Protein AF-A0A3D0SN73-F1 (afdb_monomer_lite)

Radius of gyration: 15.66 Å; chains: 1; bounding box: 34×27×38 Å

pLDDT: mean 93.17, std 5.02, range [65.94, 97.81]

Structure (mmCIF, N/CA/C/O backbone):
data_AF-A0A3D0SN73-F1
#
_entry.id   AF-A0A3D0SN73-F1
#
loop_
_atom_site.group_PDB
_atom_site.id
_atom_site.type_symbol
_atom_site.label_atom_id
_atom_site.label_alt_id
_atom_site.label_comp_id
_atom_site.label_asym_id
_atom_site.label_entity_id
_atom_site.label_seq_id
_atom_site.pdbx_PDB_ins_code
_atom_site.Cartn_x
_atom_site.Cartn_y
_atom_site.Cartn_z
_atom_site.occupancy
_atom_site.B_iso_or_equiv
_atom_site.auth_seq_id
_atom_site.auth_comp_id
_atom_site.auth_asym_id
_atom_site.auth_atom_id
_atom_site.pdbx_PDB_model_num
ATOM 1 N N . PRO A 1 1 ? -9.056 15.859 -1.777 1.00 75.56 1 PRO A N 1
ATOM 2 C CA . PRO A 1 1 ? -10.149 14.934 -2.160 1.00 75.56 1 PRO A CA 1
ATOM 3 C C . PRO A 1 1 ? -9.538 13.587 -2.553 1.00 75.56 1 PRO A C 1
ATOM 5 O O . PRO A 1 1 ? -8.423 13.586 -3.066 1.00 75.56 1 PRO A O 1
ATOM 8 N N . VAL A 1 2 ? -10.217 12.476 -2.268 1.00 84.00 2 VAL A N 1
ATOM 9 C CA . VAL A 1 2 ? -9.760 11.117 -2.613 1.00 84.00 2 VAL A CA 1
ATOM 10 C C . VAL A 1 2 ? -10.386 10.728 -3.956 1.00 84.00 2 VAL A C 1
ATOM 12 O O . VAL A 1 2 ? -11.546 11.069 -4.182 1.00 84.00 2 VAL A O 1
ATOM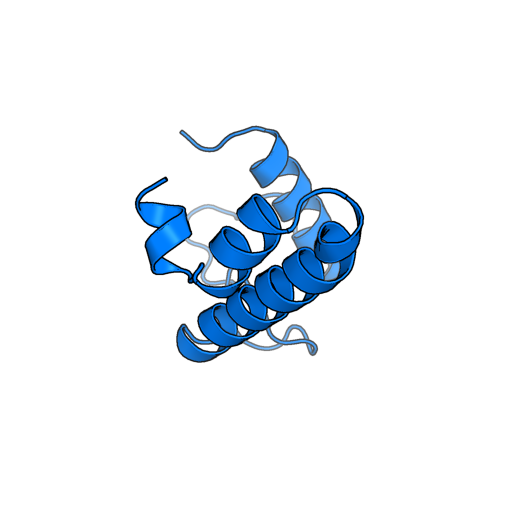 15 N N . ASN A 1 3 ? -9.647 10.081 -4.863 1.00 92.31 3 ASN A N 1
ATOM 16 C CA . ASN A 1 3 ? -10.205 9.690 -6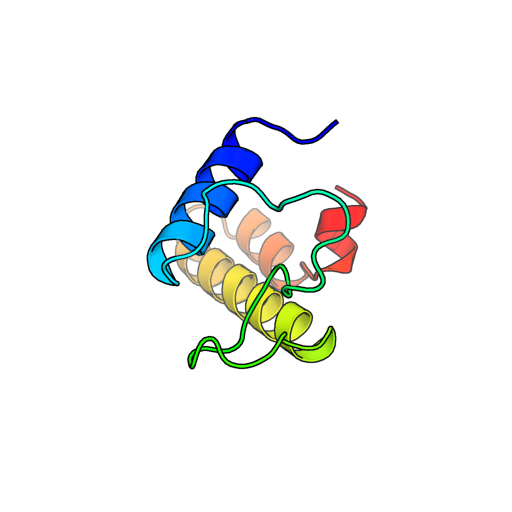.163 1.00 92.31 3 ASN A CA 1
ATOM 17 C C . ASN A 1 3 ? -11.121 8.455 -6.046 1.00 92.31 3 ASN A C 1
ATOM 19 O O . ASN A 1 3 ? -11.078 7.712 -5.061 1.00 92.31 3 ASN A O 1
ATOM 23 N N . GLN A 1 4 ? -11.957 8.240 -7.065 1.00 94.31 4 GLN A N 1
ATOM 24 C CA . GLN A 1 4 ? -12.926 7.143 -7.068 1.00 94.31 4 GLN A CA 1
ATOM 25 C C . GLN A 1 4 ? -12.247 5.767 -7.089 1.00 94.31 4 GLN A C 1
ATOM 27 O O . GLN A 1 4 ? -12.720 4.849 -6.422 1.00 94.31 4 GLN A O 1
ATOM 32 N N . ASP A 1 5 ? -11.121 5.632 -7.792 1.00 94.62 5 ASP A N 1
ATOM 33 C CA . ASP A 1 5 ? -10.387 4.365 -7.883 1.00 94.62 5 ASP A CA 1
ATOM 34 C C . ASP A 1 5 ? -9.881 3.901 -6.514 1.00 94.62 5 ASP A C 1
ATOM 36 O O . ASP A 1 5 ? -10.038 2.734 -6.154 1.00 94.62 5 ASP A O 1
ATOM 40 N N . LEU A 1 6 ? -9.351 4.822 -5.702 1.00 92.44 6 LEU A N 1
ATOM 41 C CA . LEU A 1 6 ? -8.928 4.514 -4.339 1.00 92.44 6 LEU A CA 1
ATOM 42 C C . LEU A 1 6 ? -10.119 4.138 -3.449 1.00 92.44 6 LEU A C 1
ATOM 44 O O . LEU A 1 6 ? -10.013 3.198 -2.664 1.00 92.44 6 LEU A O 1
ATOM 48 N N . LEU A 1 7 ? -11.261 4.823 -3.574 1.00 94.75 7 LEU A N 1
ATOM 49 C CA . LEU A 1 7 ? -12.471 4.466 -2.822 1.00 94.75 7 LEU A CA 1
ATOM 50 C C . LEU A 1 7 ? -12.997 3.075 -3.200 1.00 94.75 7 LEU A C 1
ATOM 52 O O . LEU A 1 7 ? -13.409 2.315 -2.318 1.00 94.75 7 LEU A O 1
ATOM 56 N N . ASN A 1 8 ? -12.952 2.723 -4.485 1.00 96.44 8 ASN A N 1
ATOM 57 C CA . ASN A 1 8 ? -13.351 1.406 -4.975 1.00 96.44 8 ASN A CA 1
ATOM 58 C C . ASN A 1 8 ? -12.422 0.315 -4.424 1.00 96.44 8 ASN A C 1
ATOM 60 O O . ASN A 1 8 ? -12.907 -0.643 -3.819 1.00 96.44 8 ASN A O 1
ATOM 64 N N . ALA A 1 9 ? -11.103 0.510 -4.535 1.00 95.50 9 ALA A N 1
ATOM 65 C CA . ALA A 1 9 ? -10.106 -0.419 -4.006 1.00 95.50 9 ALA A CA 1
ATOM 66 C C . ALA A 1 9 ? -10.232 -0.598 -2.482 1.00 95.50 9 ALA A C 1
ATOM 68 O O . ALA A 1 9 ? -10.207 -1.722 -1.981 1.00 95.50 9 ALA A O 1
ATOM 69 N N . LEU A 1 10 ? -10.439 0.495 -1.736 1.00 95.00 10 LEU A N 1
ATOM 70 C CA . LEU A 1 10 ? -10.679 0.442 -0.292 1.00 95.00 10 LEU A CA 1
ATOM 71 C C . LEU A 1 10 ? -11.957 -0.338 0.036 1.00 95.00 10 LEU A C 1
ATOM 73 O O . LEU A 1 10 ? -11.962 -1.156 0.955 1.00 95.00 10 LEU A O 1
ATOM 77 N N . SER A 1 11 ? -13.031 -0.114 -0.721 1.00 96.38 11 SER A N 1
ATOM 78 C CA . SER A 1 11 ? -14.307 -0.799 -0.507 1.00 96.38 11 SER A CA 1
ATOM 79 C C . SER A 1 11 ? -14.198 -2.306 -0.729 1.00 96.38 11 SER A C 1
ATOM 81 O O . SER A 1 11 ? -14.748 -3.086 0.049 1.00 96.38 11 SER A O 1
ATOM 83 N N . GLU A 1 12 ? -13.491 -2.732 -1.776 1.00 96.88 12 GLU A N 1
ATOM 84 C CA . GLU A 1 12 ? -13.221 -4.148 -2.045 1.00 96.88 12 GLU A CA 1
ATOM 85 C C . GLU A 1 12 ? -12.365 -4.778 -0.949 1.00 96.88 12 GLU A C 1
ATOM 87 O O . GLU A 1 12 ? -12.718 -5.834 -0.421 1.00 96.88 12 GLU A O 1
ATOM 92 N N . TYR A 1 13 ? -11.297 -4.088 -0.549 1.00 95.44 13 TYR A N 1
ATOM 93 C CA . TYR A 1 13 ? -10.424 -4.520 0.534 1.00 95.44 13 TYR A CA 1
ATOM 94 C C . TYR A 1 13 ? -11.194 -4.707 1.847 1.00 95.44 13 TYR A C 1
ATOM 96 O O . TYR A 1 13 ? -11.055 -5.729 2.511 1.00 95.44 13 TYR A O 1
ATOM 104 N N . ARG A 1 14 ? -12.062 -3.760 2.212 1.00 95.12 14 ARG A N 1
ATOM 105 C CA . ARG A 1 14 ? -12.874 -3.842 3.436 1.00 95.12 14 ARG A CA 1
ATOM 106 C C . ARG A 1 14 ? -13.882 -4.987 3.388 1.00 95.12 14 ARG A C 1
ATOM 108 O O . ARG A 1 14 ? -13.998 -5.728 4.363 1.00 95.12 14 ARG A O 1
ATOM 115 N N . ARG A 1 15 ? -14.547 -5.194 2.246 1.00 95.75 15 ARG A N 1
ATOM 116 C CA . ARG A 1 15 ? -15.467 -6.329 2.052 1.00 95.75 15 ARG A CA 1
ATOM 117 C C . ARG A 1 15 ? -14.771 -7.680 2.197 1.00 95.75 15 ARG A C 1
ATOM 119 O O . ARG A 1 15 ? -15.370 -8.589 2.762 1.00 95.75 15 ARG A O 1
ATOM 126 N N . PHE A 1 16 ? -13.519 -7.806 1.752 1.00 94.00 16 PHE A N 1
ATOM 127 C CA . PHE A 1 16 ? -12.729 -9.027 1.952 1.00 94.00 16 PHE A CA 1
ATOM 128 C C . PHE A 1 16 ? -12.583 -9.394 3.441 1.00 94.00 16 PHE A C 1
ATOM 130 O O . PHE A 1 16 ? -12.601 -10.572 3.785 1.00 94.00 16 PHE A O 1
ATOM 137 N N . TYR A 1 17 ? -12.530 -8.400 4.331 1.00 92.12 17 TYR A N 1
ATOM 138 C CA . TYR A 1 17 ? -12.503 -8.602 5.785 1.00 92.12 17 TYR A CA 1
ATOM 139 C C . TYR A 1 17 ? -13.887 -8.596 6.452 1.00 92.12 17 TYR A C 1
ATOM 141 O O . TYR A 1 17 ? -13.976 -8.552 7.676 1.00 92.12 17 TYR A O 1
ATOM 149 N N .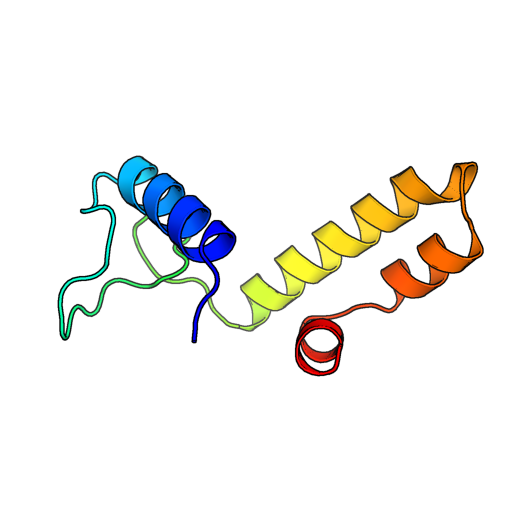 GLY A 1 18 ? -14.975 -8.621 5.676 1.00 93.06 18 GLY A N 1
ATOM 150 C CA . GLY A 1 18 ? -16.339 -8.576 6.209 1.00 93.06 18 GLY A CA 1
ATOM 151 C C . GLY A 1 18 ? -16.735 -7.225 6.816 1.00 93.06 18 GLY A C 1
ATOM 152 O O . GLY A 1 18 ? -17.690 -7.162 7.587 1.00 93.06 18 GLY A O 1
ATOM 153 N N . LEU A 1 19 ? -16.018 -6.147 6.489 1.00 93.88 19 LEU A N 1
ATOM 154 C CA . LEU A 1 19 ? -16.307 -4.796 6.970 1.00 93.88 19 LEU A CA 1
ATOM 155 C C . LEU A 1 19 ? -17.251 -4.045 6.009 1.00 93.88 19 LEU A C 1
ATOM 157 O O . LEU A 1 19 ? -17.284 -4.349 4.810 1.00 93.88 19 LEU A O 1
ATOM 161 N N . PRO A 1 20 ? -17.980 -3.015 6.491 1.00 95.69 20 PRO A N 1
ATOM 162 C CA . PRO A 1 20 ? -18.715 -2.093 5.625 1.00 95.69 20 PRO A CA 1
ATOM 163 C C . PRO A 1 20 ? -17.793 -1.453 4.574 1.00 95.69 20 PRO A C 1
ATOM 165 O O . PRO A 1 20 ? -16.623 -1.208 4.870 1.00 95.69 20 PRO A O 1
ATOM 168 N N . PRO A 1 21 ? -18.283 -1.137 3.360 1.00 95.56 21 PRO A N 1
ATOM 169 C CA . PRO A 1 21 ? -17.437 -0.679 2.251 1.00 95.56 21 PRO A CA 1
ATOM 170 C C . PRO A 1 21 ? -16.702 0.634 2.539 1.00 95.56 21 PRO A C 1
ATOM 172 O O . PRO A 1 21 ? -15.610 0.850 2.028 1.00 95.56 21 PRO A O 1
ATOM 175 N N . LEU A 1 22 ? -17.267 1.492 3.386 1.00 93.94 22 LEU A N 1
ATOM 176 C CA . LEU A 1 22 ? -16.632 2.724 3.835 1.00 93.94 22 LEU A CA 1
ATOM 177 C C . LEU A 1 22 ? -16.443 2.691 5.357 1.00 93.94 22 LEU A C 1
ATOM 179 O O . LEU A 1 22 ? -17.217 2.018 6.048 1.00 93.94 22 LEU A O 1
ATOM 183 N N . PRO A 1 23 ? -15.412 3.375 5.879 1.00 93.12 23 PRO A N 1
ATOM 184 C CA . PRO A 1 23 ? -15.247 3.559 7.313 1.00 93.12 23 PRO A CA 1
ATOM 185 C C . PRO A 1 23 ? -16.419 4.344 7.899 1.00 93.12 23 PRO A C 1
ATOM 187 O O . PRO A 1 23 ? -16.906 5.297 7.283 1.00 93.12 23 PRO A O 1
ATOM 190 N N . ALA A 1 24 ? -16.866 3.949 9.090 1.00 94.12 24 ALA A N 1
ATOM 191 C CA . ALA A 1 24 ? -17.768 4.788 9.867 1.00 94.12 24 ALA A CA 1
ATOM 192 C C . ALA A 1 24 ? -17.004 6.009 10.416 1.00 94.12 24 ALA A C 1
ATOM 194 O O . ALA A 1 24 ? -15.788 5.928 10.621 1.00 94.12 24 ALA A O 1
ATOM 195 N N . PRO A 1 25 ? -17.688 7.139 10.676 1.00 93.56 25 PRO A N 1
ATOM 196 C CA . PRO A 1 25 ? -17.089 8.234 11.429 1.00 93.56 25 PRO A CA 1
ATOM 197 C C . PRO A 1 25 ? -16.499 7.720 12.747 1.00 93.56 25 PRO A C 1
ATOM 199 O O . PRO A 1 25 ? -17.121 6.904 13.425 1.00 93.56 25 PRO A O 1
ATOM 202 N N . ASP A 1 26 ? -15.294 8.184 13.074 1.00 92.69 26 ASP A N 1
ATOM 203 C CA . ASP A 1 26 ? -14.565 7.868 14.310 1.00 92.69 26 ASP A CA 1
ATOM 204 C C . ASP A 1 26 ? -14.258 6.375 14.555 1.00 92.69 26 ASP A C 1
ATOM 206 O O . ASP A 1 26 ? -13.874 5.993 15.663 1.00 92.69 26 ASP A O 1
ATOM 210 N N . GLU A 1 27 ? -14.368 5.510 13.537 1.00 94.12 27 GLU A N 1
ATOM 211 C CA . GLU A 1 27 ? -13.922 4.123 13.686 1.00 94.12 27 GLU A CA 1
ATOM 212 C C . GLU A 1 27 ? -12.395 4.037 13.859 1.00 94.12 27 GLU A C 1
ATOM 214 O O . GLU A 1 27 ? -11.626 4.771 13.237 1.00 94.12 27 GLU A O 1
ATOM 219 N N . SER A 1 28 ? -11.939 3.086 14.676 1.00 92.38 28 SER A N 1
ATOM 220 C CA . SER A 1 28 ? -10.512 2.844 14.940 1.00 92.38 28 SER A CA 1
ATOM 221 C C . SER A 1 28 ? -9.923 1.694 14.119 1.00 92.38 28 SER A C 1
ATOM 223 O O . SER A 1 28 ? -8.768 1.308 14.321 1.00 92.38 28 SER A O 1
ATOM 225 N N . THR A 1 29 ? -10.703 1.122 13.197 1.00 93.69 29 THR A N 1
ATOM 226 C CA . THR A 1 29 ? -10.256 0.014 12.355 1.00 93.69 29 THR A CA 1
ATOM 227 C C . THR A 1 29 ? -9.095 0.464 11.463 1.00 93.69 29 THR A C 1
ATOM 229 O O . THR A 1 29 ? -9.228 1.438 10.720 1.00 93.69 29 THR A O 1
ATOM 232 N N . PRO A 1 30 ? -7.944 -0.232 11.491 1.00 93.62 30 PRO A N 1
ATOM 233 C CA . PRO A 1 30 ? -6.812 0.129 10.650 1.00 93.62 30 PRO A CA 1
ATOM 234 C C . PRO A 1 30 ? -7.158 0.058 9.159 1.00 93.62 30 PRO A C 1
ATOM 236 O O . PRO A 1 30 ? -7.743 -0.921 8.699 1.00 93.62 30 PRO A O 1
ATOM 239 N N . LEU A 1 31 ? -6.722 1.056 8.383 1.00 91.31 31 LEU A N 1
ATOM 240 C CA . LEU A 1 31 ? -6.945 1.087 6.931 1.00 91.31 31 LEU A CA 1
ATOM 241 C C . LEU A 1 31 ? -6.229 -0.045 6.187 1.00 91.31 31 LEU A C 1
ATOM 243 O O . LEU A 1 31 ? -6.740 -0.537 5.186 1.00 91.31 31 LEU A O 1
ATOM 247 N N . VAL A 1 32 ? -5.053 -0.454 6.669 1.00 93.00 32 VAL A N 1
ATOM 248 C CA . VAL A 1 32 ? -4.288 -1.571 6.108 1.00 93.00 32 VAL A CA 1
ATOM 249 C C . VAL A 1 32 ? -3.959 -2.544 7.227 1.00 93.00 32 VAL A C 1
ATOM 251 O O . VAL A 1 32 ? -3.190 -2.240 8.141 1.00 93.00 32 VAL A O 1
ATOM 254 N N . MET A 1 33 ? -4.565 -3.720 7.157 1.00 94.25 33 MET A N 1
ATOM 255 C CA . MET A 1 33 ? -4.409 -4.800 8.116 1.00 94.25 33 MET A CA 1
ATOM 256 C C . MET A 1 33 ? -3.309 -5.776 7.702 1.00 94.25 33 MET A C 1
ATOM 258 O O . MET A 1 33 ? -2.927 -5.886 6.535 1.00 94.25 33 MET A O 1
ATOM 262 N N . ASN A 1 34 ? -2.792 -6.503 8.690 1.00 92.81 34 ASN A N 1
ATOM 263 C CA . ASN A 1 34 ? -1.957 -7.671 8.465 1.00 92.81 34 ASN A CA 1
ATOM 264 C C . ASN A 1 34 ? -2.753 -8.765 7.726 1.00 92.81 34 ASN A C 1
ATOM 266 O O . ASN A 1 34 ? -3.978 -8.727 7.661 1.00 92.81 34 ASN A O 1
ATOM 270 N N . LEU A 1 35 ? -2.065 -9.791 7.222 1.00 88.81 35 LEU A N 1
ATOM 271 C CA . LEU A 1 35 ? -2.708 -10.879 6.468 1.00 88.81 35 LEU A CA 1
ATOM 272 C C . LEU A 1 35 ? -3.767 -11.663 7.262 1.00 88.81 35 LEU A C 1
ATOM 274 O O . LEU A 1 35 ? -4.594 -12.341 6.665 1.00 88.81 35 LEU A O 1
ATOM 278 N N . LYS A 1 36 ? -3.734 -11.600 8.598 1.00 89.50 36 LYS A N 1
ATOM 279 C CA . LYS A 1 36 ? -4.724 -12.251 9.464 1.00 89.50 36 LYS A CA 1
ATOM 280 C C . LYS A 1 36 ? -5.963 -11.378 9.703 1.00 89.50 36 LYS A C 1
ATOM 282 O O . LYS A 1 36 ? -6.903 -11.855 10.323 1.00 89.50 36 LYS A O 1
ATOM 287 N N . GLY A 1 37 ? -5.953 -10.113 9.276 1.00 89.81 37 GLY A N 1
ATOM 288 C CA . GLY A 1 37 ? -7.029 -9.154 9.533 1.00 89.81 37 GLY A CA 1
ATOM 289 C C . GLY A 1 37 ? -7.164 -8.725 10.996 1.00 89.81 37 GLY A C 1
ATOM 290 O O . GLY A 1 37 ? -8.200 -8.197 11.376 1.00 89.81 37 GLY A O 1
ATOM 291 N N . THR A 1 38 ? -6.163 -8.979 11.847 1.00 91.00 38 THR A N 1
ATOM 292 C CA . THR A 1 38 ? -6.305 -8.784 13.304 1.00 91.00 38 THR A CA 1
ATOM 293 C C . THR A 1 38 ? -5.726 -7.473 13.822 1.00 91.00 38 THR A C 1
ATOM 295 O O . THR A 1 38 ? -6.058 -7.052 14.925 1.00 91.00 38 THR A O 1
ATOM 298 N N . ALA A 1 39 ? -4.811 -6.855 13.076 1.00 93.75 39 ALA A N 1
ATOM 299 C CA . ALA A 1 39 ? -4.127 -5.632 13.482 1.00 93.75 39 ALA A CA 1
ATOM 300 C C . ALA A 1 39 ? -3.633 -4.856 12.261 1.00 93.75 39 ALA A C 1
ATOM 302 O O . ALA A 1 39 ? -3.406 -5.441 11.200 1.00 93.75 39 ALA A O 1
ATOM 303 N N . GLY A 1 40 ? -3.422 -3.552 12.435 1.00 95.50 40 GLY A N 1
ATOM 304 C CA . GLY A 1 40 ? -2.820 -2.695 11.420 1.00 95.50 40 GLY A CA 1
ATOM 305 C C . GLY A 1 40 ? -1.352 -3.036 11.182 1.00 95.50 40 GLY A C 1
ATOM 306 O O . GLY A 1 40 ? -0.649 -3.465 12.100 1.00 95.50 40 GLY A O 1
ATOM 307 N N . ILE A 1 41 ? -0.878 -2.843 9.953 1.00 96.38 41 ILE A N 1
ATOM 308 C CA . ILE A 1 41 ? 0.558 -2.914 9.660 1.00 96.38 41 ILE A CA 1
ATOM 309 C C . ILE A 1 41 ? 1.242 -1.571 9.941 1.00 96.38 41 ILE A C 1
ATOM 311 O O . ILE A 1 41 ? 0.652 -0.510 9.756 1.00 96.38 41 ILE A O 1
ATOM 315 N N . GLY A 1 42 ? 2.503 -1.625 10.372 1.00 95.94 42 GLY A N 1
ATOM 316 C CA . GLY A 1 42 ? 3.324 -0.432 10.589 1.00 95.94 42 GLY A CA 1
ATOM 317 C C . GLY A 1 42 ? 3.874 0.177 9.295 1.00 95.94 42 GLY A C 1
ATOM 318 O O . GLY A 1 42 ? 3.903 -0.459 8.238 1.00 95.94 42 GLY A O 1
ATOM 319 N N . ASP A 1 43 ? 4.394 1.393 9.416 1.00 94.12 43 ASP A N 1
ATOM 320 C CA . ASP A 1 43 ? 5.062 2.167 8.363 1.00 94.12 43 ASP A CA 1
ATOM 321 C C . ASP A 1 43 ? 6.189 1.397 7.652 1.00 94.12 43 ASP A C 1
ATOM 323 O O . ASP A 1 43 ? 6.249 1.369 6.422 1.00 94.12 43 ASP A O 1
ATOM 327 N N . ASN A 1 44 ? 7.033 0.687 8.402 1.00 94.81 44 ASN A N 1
ATOM 328 C CA . ASN A 1 44 ? 8.115 -0.118 7.843 1.00 94.81 44 ASN A CA 1
ATOM 329 C C . ASN A 1 44 ? 7.584 -1.268 6.968 1.00 94.81 44 ASN A C 1
ATOM 331 O O . ASN A 1 44 ? 8.180 -1.613 5.949 1.00 94.81 44 ASN A O 1
ATOM 335 N N . MET A 1 45 ? 6.439 -1.861 7.323 1.00 95.75 45 MET A N 1
ATOM 336 C CA . MET A 1 45 ? 5.831 -2.907 6.497 1.00 95.75 45 MET A CA 1
ATOM 337 C C . MET A 1 45 ? 5.261 -2.321 5.204 1.00 95.75 45 MET A C 1
ATOM 339 O O . MET A 1 45 ? 5.496 -2.878 4.134 1.00 95.75 45 MET A O 1
ATOM 343 N N . ILE A 1 46 ? 4.586 -1.170 5.285 1.00 94.44 46 ILE A N 1
ATOM 344 C CA . ILE A 1 46 ? 4.106 -0.439 4.103 1.00 94.44 46 ILE A CA 1
ATOM 345 C C . ILE A 1 46 ? 5.281 -0.123 3.172 1.00 94.44 46 ILE A C 1
ATOM 347 O O . ILE A 1 46 ? 5.222 -0.420 1.979 1.00 94.44 46 ILE A O 1
ATOM 351 N N . TYR A 1 47 ? 6.382 0.399 3.719 1.00 94.69 47 TYR A N 1
ATOM 352 C CA . TYR A 1 47 ? 7.603 0.666 2.962 1.00 94.69 47 TYR A CA 1
ATOM 353 C C . TYR A 1 47 ? 8.112 -0.580 2.228 1.00 94.69 47 TYR A C 1
ATOM 355 O O . TYR A 1 47 ? 8.377 -0.519 1.027 1.00 94.69 47 TYR A O 1
ATOM 363 N N . ARG A 1 48 ? 8.202 -1.726 2.913 1.00 95.56 48 ARG A N 1
ATOM 364 C CA . ARG A 1 48 ? 8.681 -2.983 2.314 1.00 95.56 48 ARG A CA 1
ATOM 365 C C . ARG A 1 48 ? 7.745 -3.518 1.231 1.00 95.56 48 ARG A C 1
ATOM 367 O O . ARG A 1 48 ? 8.239 -3.999 0.213 1.00 95.56 48 ARG A O 1
ATOM 374 N N . ILE A 1 49 ? 6.427 -3.415 1.420 1.00 94.94 49 ILE A N 1
ATOM 375 C CA . ILE A 1 49 ? 5.427 -3.806 0.414 1.00 94.94 49 ILE A CA 1
ATOM 376 C C . ILE A 1 49 ? 5.608 -2.965 -0.849 1.00 94.94 49 ILE A C 1
ATOM 378 O O . ILE A 1 49 ? 5.786 -3.517 -1.933 1.00 94.94 49 ILE A O 1
ATOM 382 N N . ILE A 1 50 ? 5.640 -1.638 -0.703 1.00 94.44 50 ILE A N 1
ATOM 383 C CA . ILE A 1 50 ? 5.815 -0.721 -1.831 1.00 94.44 50 ILE A CA 1
ATOM 384 C C . ILE A 1 50 ? 7.164 -0.949 -2.513 1.00 94.44 50 ILE A C 1
ATOM 386 O O . ILE A 1 50 ? 7.222 -1.012 -3.738 1.00 94.44 50 ILE A O 1
ATOM 390 N N . LYS A 1 51 ? 8.244 -1.144 -1.746 1.00 95.06 51 LYS A N 1
ATOM 391 C CA . LYS A 1 51 ? 9.568 -1.395 -2.320 1.00 95.06 51 LYS A CA 1
ATOM 392 C C . LYS A 1 51 ? 9.608 -2.697 -3.122 1.00 95.06 51 LYS A C 1
ATOM 394 O O . LYS A 1 51 ? 10.155 -2.717 -4.221 1.00 95.06 51 LYS A O 1
ATOM 399 N N . SER A 1 52 ? 9.003 -3.763 -2.603 1.00 96.19 52 SER A N 1
ATOM 400 C CA . SER A 1 52 ? 8.873 -5.032 -3.324 1.00 96.19 52 SER A CA 1
ATOM 401 C C . SER A 1 52 ? 8.060 -4.869 -4.610 1.00 96.19 52 SER A C 1
ATOM 403 O O . SER A 1 52 ? 8.478 -5.348 -5.663 1.00 96.19 52 SER A O 1
ATOM 405 N N . LEU A 1 53 ? 6.936 -4.146 -4.546 1.00 95.81 53 LEU A N 1
ATOM 406 C CA . LEU A 1 53 ? 6.067 -3.896 -5.693 1.00 95.81 53 LEU A CA 1
ATOM 407 C C . LEU A 1 53 ? 6.812 -3.183 -6.829 1.00 95.81 53 LEU A C 1
ATOM 409 O O . LEU A 1 53 ? 6.783 -3.654 -7.963 1.00 95.81 53 LEU A O 1
ATOM 413 N N . VAL A 1 54 ? 7.517 -2.086 -6.536 1.00 95.50 54 VAL A N 1
ATOM 414 C CA . VAL A 1 54 ? 8.218 -1.315 -7.580 1.00 95.50 54 VAL A CA 1
ATOM 415 C C . VAL A 1 54 ? 9.413 -2.066 -8.168 1.00 95.50 54 VAL A C 1
ATOM 417 O O . VAL A 1 54 ? 9.654 -1.964 -9.366 1.00 95.50 54 VAL A O 1
ATOM 420 N N . ILE A 1 55 ? 10.116 -2.887 -7.377 1.00 96.56 55 ILE A N 1
ATOM 421 C CA . ILE A 1 55 ? 11.180 -3.769 -7.888 1.00 96.56 55 ILE A CA 1
ATOM 422 C C . ILE A 1 55 ? 10.596 -4.805 -8.856 1.00 96.56 55 ILE A C 1
ATOM 424 O O . ILE A 1 55 ? 11.142 -5.031 -9.933 1.00 96.56 55 ILE A O 1
ATOM 428 N N . GLN A 1 56 ? 9.471 -5.420 -8.491 1.00 97.38 56 GLN A N 1
ATOM 429 C CA . GLN A 1 56 ? 8.786 -6.395 -9.337 1.00 97.38 56 GLN A CA 1
ATOM 430 C C . GLN A 1 56 ? 8.200 -5.777 -10.611 1.00 97.38 56 GLN A C 1
ATOM 432 O O . GLN A 1 56 ? 8.150 -6.450 -11.642 1.00 97.38 56 GLN A O 1
ATOM 437 N N . ALA A 1 57 ? 7.741 -4.527 -10.542 1.00 96.44 57 ALA A N 1
ATOM 438 C CA . ALA A 1 57 ? 7.287 -3.772 -11.702 1.00 96.44 57 ALA A CA 1
ATOM 439 C C . ALA A 1 57 ? 8.463 -3.441 -12.632 1.00 96.44 57 ALA A C 1
ATOM 441 O O . ALA A 1 57 ? 8.388 -3.731 -13.821 1.00 96.44 57 ALA A O 1
ATOM 442 N N . ALA A 1 58 ? 9.580 -2.949 -12.083 1.00 97.25 58 ALA A N 1
ATOM 443 C CA . ALA A 1 58 ? 10.801 -2.689 -12.844 1.00 97.25 58 ALA A CA 1
ATOM 444 C C . ALA A 1 58 ? 11.307 -3.943 -13.569 1.00 97.25 58 ALA A C 1
ATOM 446 O O . ALA A 1 58 ? 11.631 -3.885 -14.747 1.00 97.25 58 ALA A O 1
ATOM 447 N N . ALA A 1 59 ? 11.320 -5.096 -12.892 1.00 97.69 59 ALA A N 1
ATOM 448 C CA . ALA A 1 59 ? 11.755 -6.355 -13.493 1.00 97.69 59 ALA A CA 1
ATOM 449 C C . ALA A 1 59 ? 10.884 -6.790 -14.685 1.00 97.69 59 ALA A C 1
ATOM 451 O O . ALA A 1 59 ? 11.401 -7.378 -15.628 1.00 97.69 59 ALA A O 1
ATOM 452 N N . ARG A 1 60 ? 9.575 -6.506 -14.648 1.00 97.25 60 ARG A N 1
ATOM 453 C CA . ARG A 1 60 ? 8.662 -6.786 -15.769 1.00 97.25 60 ARG A CA 1
ATOM 454 C C . ARG A 1 60 ? 8.826 -5.788 -16.910 1.00 97.25 60 ARG A C 1
ATOM 456 O O . ARG A 1 60 ? 8.690 -6.183 -18.058 1.00 97.25 60 ARG A O 1
ATOM 463 N N . LEU A 1 61 ? 9.112 -4.529 -16.584 1.00 97.12 61 LEU A N 1
ATOM 464 C CA . LEU A 1 61 ? 9.252 -3.446 -17.554 1.00 97.12 61 LEU A CA 1
ATOM 465 C C . LEU A 1 61 ? 10.611 -3.445 -18.268 1.00 97.12 61 LEU A C 1
ATOM 467 O O . LEU A 1 61 ? 10.728 -2.857 -19.333 1.00 97.12 61 LEU A O 1
ATOM 471 N N . GLU A 1 62 ? 11.625 -4.109 -17.709 1.00 97.50 62 GLU A N 1
ATOM 472 C CA . GLU A 1 62 ? 13.008 -4.064 -18.204 1.00 97.50 62 GLU A CA 1
ATOM 473 C C . GLU A 1 62 ? 13.152 -4.371 -19.700 1.00 97.50 62 GLU A C 1
ATOM 475 O O . GLU A 1 62 ? 13.974 -3.756 -20.369 1.00 97.50 62 GLU A O 1
ATOM 480 N N . ALA A 1 63 ? 12.370 -5.319 -20.224 1.00 96.50 63 ALA A N 1
ATOM 481 C CA . ALA A 1 63 ? 12.448 -5.713 -21.629 1.00 96.50 63 ALA A CA 1
ATOM 482 C C . ALA A 1 63 ? 11.866 -4.657 -22.586 1.00 96.50 63 ALA A C 1
ATOM 484 O O . ALA A 1 63 ? 12.320 -4.560 -23.725 1.00 96.50 63 ALA A O 1
ATOM 485 N N . ASP A 1 64 ? 10.893 -3.873 -22.117 1.00 97.81 64 ASP A N 1
ATOM 486 C CA . ASP A 1 64 ? 10.147 -2.912 -22.931 1.00 97.81 64 ASP A CA 1
ATOM 487 C C . ASP A 1 64 ? 10.696 -1.485 -22.773 1.00 97.81 64 ASP A C 1
ATOM 489 O O . ASP A 1 64 ? 10.802 -0.746 -23.751 1.00 97.81 64 ASP A O 1
ATOM 493 N N . ASP A 1 65 ? 11.069 -1.092 -21.548 1.00 97.44 65 ASP A N 1
ATOM 494 C CA . ASP A 1 65 ? 11.612 0.233 -21.230 1.00 97.44 65 ASP A CA 1
ATOM 495 C C . ASP A 1 65 ? 12.617 0.181 -20.052 1.00 97.44 65 ASP A C 1
ATOM 497 O O . ASP A 1 65 ? 12.251 0.381 -18.883 1.00 97.44 65 ASP A O 1
ATOM 501 N N . PRO A 1 66 ? 13.917 -0.035 -20.339 1.00 96.62 66 PRO A N 1
ATOM 502 C CA . PRO A 1 66 ? 14.971 -0.070 -19.322 1.00 96.62 66 PRO A CA 1
ATOM 503 C C . PRO A 1 66 ? 15.130 1.243 -18.536 1.00 96.62 66 PRO A C 1
ATOM 505 O O . PRO A 1 66 ? 15.531 1.238 -17.368 1.00 96.62 66 PRO A O 1
ATOM 508 N N . HIS A 1 67 ? 14.826 2.391 -19.152 1.00 96.25 67 HIS A N 1
ATOM 509 C CA . HIS A 1 67 ? 14.972 3.697 -18.504 1.00 96.25 67 HIS A CA 1
ATOM 510 C C . HIS A 1 67 ? 13.893 3.911 -17.438 1.00 96.25 67 HIS A C 1
ATOM 512 O O . HIS A 1 67 ? 14.188 4.344 -16.315 1.00 96.25 67 HIS A O 1
ATOM 518 N N . GLN A 1 68 ? 12.644 3.570 -17.755 1.00 94.88 68 GLN A N 1
ATOM 519 C CA . GLN A 1 68 ? 11.563 3.592 -16.774 1.00 94.88 68 GLN A CA 1
ATOM 520 C C . GLN A 1 68 ? 11.745 2.513 -15.705 1.00 94.88 68 GLN A C 1
ATOM 522 O O . GLN A 1 68 ? 11.499 2.781 -14.525 1.00 94.88 68 GLN A O 1
ATOM 527 N N . ALA A 1 69 ? 12.241 1.329 -16.070 1.00 97.06 69 ALA A N 1
ATOM 528 C CA . ALA A 1 69 ? 12.555 0.284 -15.103 1.00 97.06 69 ALA A CA 1
ATOM 529 C C . ALA A 1 69 ? 13.574 0.765 -14.054 1.00 97.06 69 ALA A C 1
ATOM 531 O O . ALA A 1 69 ? 13.352 0.596 -12.853 1.00 97.06 69 ALA A O 1
ATOM 532 N N . G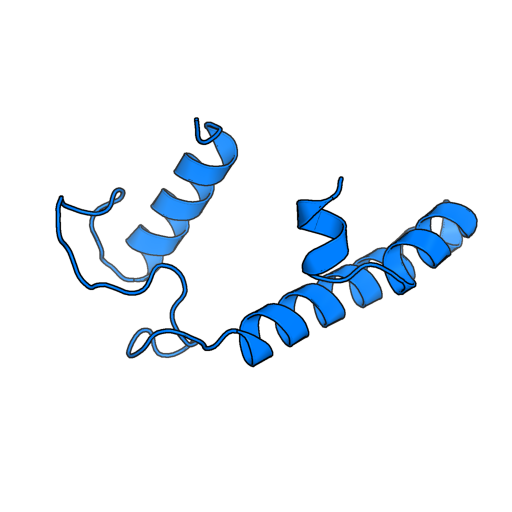LU A 1 70 ? 14.640 1.457 -14.466 1.00 95.94 70 GLU A N 1
ATOM 533 C CA . GLU A 1 70 ? 15.613 2.036 -13.533 1.00 95.94 70 GLU A CA 1
ATOM 534 C C . GLU A 1 70 ? 14.998 3.112 -12.624 1.00 95.94 70 GLU A C 1
ATOM 536 O O . GLU A 1 70 ? 15.297 3.175 -11.427 1.00 95.94 70 GLU A O 1
ATOM 541 N N . THR A 1 71 ? 14.078 3.920 -13.155 1.00 94.19 71 THR A N 1
ATOM 542 C CA . THR A 1 71 ? 13.325 4.897 -12.355 1.00 94.19 71 THR A CA 1
ATOM 543 C C . THR A 1 71 ? 12.500 4.193 -11.272 1.00 94.19 71 THR A C 1
ATOM 545 O O . THR A 1 71 ? 12.579 4.551 -10.092 1.00 94.19 71 THR A O 1
ATOM 548 N N . LEU A 1 72 ? 11.781 3.125 -11.631 1.00 94.50 72 LEU A N 1
ATOM 549 C CA . LEU A 1 72 ? 10.995 2.319 -10.694 1.00 94.50 72 LEU A CA 1
ATOM 550 C C . LEU A 1 72 ? 11.861 1.625 -9.633 1.00 94.50 72 LEU A C 1
ATOM 552 O O . LEU A 1 72 ? 11.469 1.576 -8.465 1.00 94.50 72 LEU A O 1
ATOM 556 N N . ARG A 1 73 ? 13.070 1.153 -9.970 1.00 94.62 73 ARG A N 1
ATOM 557 C CA . ARG A 1 73 ? 13.993 0.566 -8.974 1.00 94.62 73 ARG A CA 1
ATOM 558 C C . ARG A 1 73 ? 14.352 1.546 -7.861 1.0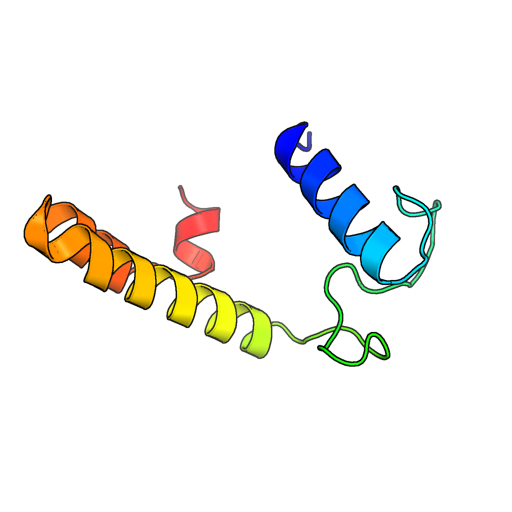0 94.62 73 ARG A C 1
ATOM 560 O O . ARG A 1 73 ? 14.548 1.133 -6.713 1.00 94.62 73 ARG A O 1
ATOM 567 N N . ARG A 1 74 ? 14.424 2.840 -8.173 1.00 92.19 74 ARG A N 1
AT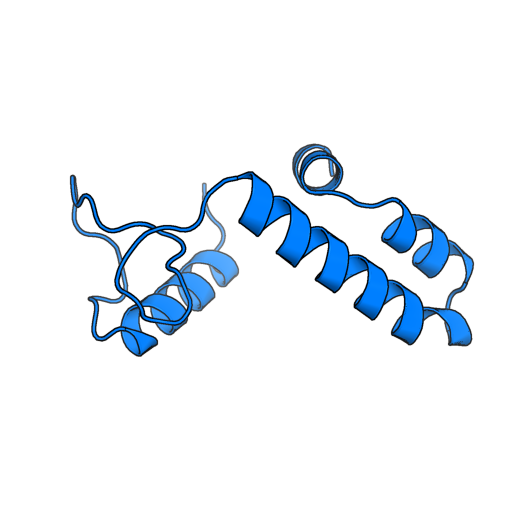OM 568 C CA . ARG A 1 74 ? 14.742 3.905 -7.207 1.00 92.19 74 ARG A CA 1
ATOM 569 C C . ARG A 1 74 ? 13.524 4.375 -6.416 1.00 92.19 74 ARG A C 1
ATOM 571 O O . ARG A 1 74 ? 13.701 4.922 -5.327 1.00 92.19 74 ARG A O 1
ATOM 578 N N . ALA A 1 75 ? 12.311 4.102 -6.893 1.00 92.44 75 ALA A N 1
ATOM 579 C CA . ALA A 1 75 ? 11.080 4.518 -6.235 1.00 92.44 75 ALA A CA 1
ATOM 580 C C . ALA A 1 75 ? 10.958 3.957 -4.801 1.00 92.44 75 ALA A C 1
ATOM 582 O O . ALA A 1 75 ? 11.460 2.877 -4.453 1.00 92.44 75 ALA A O 1
ATOM 583 N N . SER A 1 76 ? 10.298 4.739 -3.947 1.00 89.12 76 SER A N 1
ATOM 584 C CA . SER A 1 76 ? 9.986 4.436 -2.547 1.00 89.12 76 SER A CA 1
ATOM 585 C C . SER A 1 76 ? 8.658 5.089 -2.155 1.00 89.12 76 SER A C 1
ATOM 587 O O . SER A 1 76 ? 8.091 5.852 -2.935 1.00 89.12 76 SER A O 1
ATOM 589 N N . THR A 1 77 ? 8.168 4.848 -0.937 1.00 83.81 77 THR A N 1
ATOM 590 C CA . THR A 1 77 ? 6.958 5.516 -0.418 1.00 83.81 77 THR A CA 1
ATOM 591 C C . THR A 1 77 ? 7.050 7.042 -0.478 1.00 83.81 77 THR A C 1
ATOM 593 O O . THR A 1 77 ? 6.057 7.700 -0.768 1.00 83.81 77 THR A O 1
ATOM 596 N N . HIS A 1 78 ? 8.240 7.612 -0.265 1.00 87.19 78 HIS A N 1
ATOM 597 C CA . HIS A 1 78 ? 8.462 9.052 -0.387 1.00 87.19 78 HIS A CA 1
ATOM 598 C C . HIS A 1 78 ? 8.312 9.540 -1.834 1.00 87.19 78 HIS A C 1
ATOM 600 O O . HIS A 1 78 ? 7.700 10.576 -2.065 1.00 87.19 78 HIS A O 1
ATOM 606 N N . TRP A 1 79 ? 8.798 8.774 -2.813 1.00 88.44 79 TRP A N 1
ATOM 607 C CA . TRP A 1 79 ? 8.671 9.120 -4.232 1.00 88.44 79 TRP A CA 1
ATOM 608 C C . TRP A 1 79 ? 7.199 9.296 -4.642 1.00 88.44 79 TRP A C 1
ATOM 610 O O . TRP A 1 79 ? 6.854 10.322 -5.215 1.00 88.44 79 TRP A O 1
ATOM 620 N N . PHE A 1 80 ? 6.312 8.388 -4.219 1.00 82.50 80 PHE A N 1
ATOM 621 C CA . PHE A 1 80 ? 4.864 8.480 -4.481 1.00 82.50 80 PHE A CA 1
ATOM 622 C C . PHE A 1 80 ? 4.165 9.675 -3.825 1.00 82.50 80 PHE A C 1
ATOM 624 O O . PHE A 1 80 ? 3.075 10.040 -4.240 1.00 82.50 80 PHE A O 1
ATOM 631 N N . ARG A 1 81 ? 4.745 10.268 -2.777 1.00 84.38 81 ARG A N 1
ATOM 632 C CA . ARG A 1 81 ? 4.197 11.487 -2.164 1.00 84.38 81 ARG A CA 1
ATOM 633 C C . ARG A 1 81 ? 4.582 12.746 -2.944 1.00 84.38 81 ARG A C 1
ATOM 635 O O . ARG A 1 81 ? 3.905 13.762 -2.830 1.00 84.38 81 ARG A O 1
ATOM 642 N N . HIS A 1 82 ? 5.708 12.693 -3.648 1.00 80.44 82 HIS A N 1
ATOM 643 C CA . HIS A 1 82 ? 6.314 13.825 -4.348 1.00 80.44 82 HIS A CA 1
ATOM 644 C C . HIS A 1 82 ? 6.119 13.778 -5.869 1.00 80.44 82 HIS A C 1
ATOM 646 O O . HIS A 1 82 ? 6.625 14.661 -6.560 1.00 80.44 82 HIS A O 1
ATOM 652 N N . THR A 1 83 ? 5.387 12.776 -6.359 1.00 65.94 83 THR A N 1
ATOM 653 C CA . THR A 1 83 ? 4.966 12.604 -7.755 1.00 65.94 83 THR A CA 1
ATOM 654 C C . THR A 1 83 ? 3.450 12.704 -7.807 1.00 65.94 83 THR A C 1
ATOM 656 O O . THR A 1 83 ? 2.939 13.371 -8.729 1.00 65.94 83 THR A O 1
#

Sequence (83 aa):
PVNQDLLNALSEYRRFYGLPPLPAPDESTPLVMNLKGTAGIGDNMIYRIIKSLVIQAAARLEADDPHQAETLRRASTHWFRHT

Foldseek 3Di:
DDDPVVLQVLQVVQVVVVHHSDDDPPDPQASDDDPVSPDHDDPVVVFVVQQVVLQVVLVVCCVPDVPVSVVSNPDTPVNVVVD

Secondary structure (DSSP, 8-state):
---HHHHHHHHHHHHHTT--SSPPTT----SSB-TTSSSBPPHHHHHHHHHHHHHHHHHHHTTT-HHHHHHHHH--HHHHHH-